Protein AF-E4Z463-F1 (afdb_monomer_lite)

Secondary structure (DSSP, 8-state):
---HHHHTSTT-STT--HHHHHHHHHHHHHHHHHHHHHHT-HHHH-SSGGGSPPP--TTBTTB-SS--HHHHHIIIIIS---PPPPHHHHHHHHTT-SS-TTS--HHHHHHHHHHHHS-SSGGGSPPHHHHHHHHHHHHTT--TTTTT-

Radius of gyration: 17.65 Å; chains: 1; bounding box: 43×38×50 Å

InterPro domains:
  IPR000333 Ser/Thr protein kinase, TGFB receptor [PTHR23255] (1-136)
  IPR000719 Protein kinase domain [PS50011] (1-139)
  IPR011009 Protein kinase-like domain superfamily [SSF56112] (1-142)

Structure (mmCIF, N/CA/C/O backbone):
data_AF-E4Z463-F1
#
_entry.id   AF-E4Z463-F1
#
loop_
_atom_site.group_PDB
_atom_site.id
_atom_site.type_symbol
_atom_site.label_atom_id
_atom_site.label_alt_id
_atom_site.label_comp_id
_atom_site.label_asym_id
_atom_site.label_entity_id
_atom_site.label_seq_id
_atom_site.pdbx_PDB_ins_code
_atom_site.Cartn_x
_atom_site.Cartn_y
_atom_site.Cartn_z
_atom_site.occupancy
_atom_site.B_iso_or_equiv
_atom_site.auth_seq_id
_atom_site.auth_comp_id
_atom_site.auth_asym_id
_atom_site.auth_atom_id
_atom_site.pdbx_PDB_model_num
ATOM 1 N N . TYR A 1 1 ? -10.313 -1.241 0.147 1.00 92.25 1 TYR A N 1
ATOM 2 C CA . TYR A 1 1 ? -9.243 -0.269 0.464 1.00 92.25 1 TYR A CA 1
ATOM 3 C C . TYR A 1 1 ? -9.546 0.481 1.760 1.00 92.25 1 TYR A C 1
ATOM 5 O O . TYR A 1 1 ? -9.552 1.700 1.779 1.00 92.25 1 TYR A O 1
ATOM 13 N N . VAL A 1 2 ? -9.841 -0.228 2.854 1.00 93.38 2 VAL A N 1
ATOM 14 C CA . VAL A 1 2 ? -10.117 0.409 4.154 1.00 93.38 2 VAL A CA 1
ATOM 15 C C . VAL A 1 2 ? -8.887 0.228 5.030 1.00 93.38 2 VAL A C 1
ATOM 17 O O . VAL A 1 2 ? -8.333 -0.870 5.082 1.00 93.38 2 VAL A O 1
ATOM 20 N N . ALA A 1 3 ? -8.442 1.301 5.680 1.00 94.56 3 ALA A N 1
ATOM 21 C CA . ALA A 1 3 ? -7.257 1.255 6.523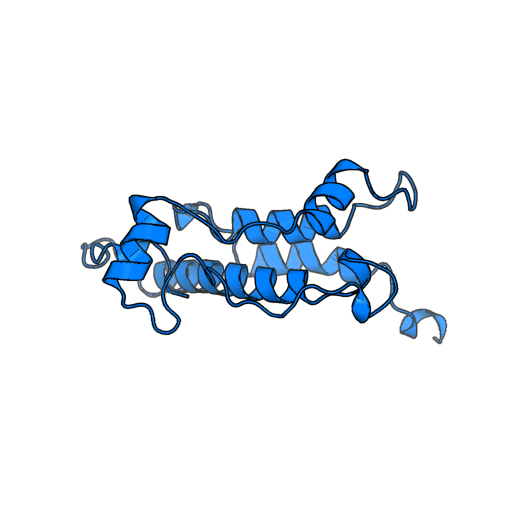 1.00 94.56 3 ALA A CA 1
ATOM 22 C C . ALA A 1 3 ? -7.496 0.430 7.812 1.00 94.56 3 ALA A C 1
ATOM 24 O O . ALA A 1 3 ? -8.628 0.386 8.307 1.00 94.56 3 ALA A O 1
ATOM 25 N N . PRO A 1 4 ? -6.450 -0.211 8.377 1.00 93.94 4 PRO A N 1
ATOM 26 C CA . PRO A 1 4 ? -6.556 -1.111 9.531 1.00 93.94 4 PRO A CA 1
ATOM 27 C C . PRO A 1 4 ? -7.307 -0.522 10.732 1.00 93.94 4 PRO A C 1
ATOM 29 O O . PRO A 1 4 ? -8.067 -1.221 11.396 1.00 93.94 4 PRO A O 1
ATOM 32 N N . GLU A 1 5 ? -7.113 0.763 11.018 1.00 91.62 5 GLU A N 1
ATOM 33 C CA . GLU A 1 5 ? -7.760 1.469 12.121 1.00 91.62 5 GLU A CA 1
ATOM 34 C C . GLU A 1 5 ? -9.283 1.536 11.952 1.00 91.62 5 GLU A C 1
ATOM 36 O O . GLU A 1 5 ? -10.003 1.286 12.913 1.00 91.62 5 GLU A O 1
ATOM 41 N N . PHE A 1 6 ? -9.785 1.738 10.732 1.00 91.00 6 PHE A N 1
ATOM 42 C CA . PHE A 1 6 ? -11.224 1.765 10.448 1.00 91.00 6 PHE A CA 1
ATOM 43 C C . PHE A 1 6 ? -11.840 0.359 10.407 1.00 91.00 6 PHE A C 1
ATOM 45 O O . PHE A 1 6 ? -13.023 0.205 10.700 1.00 91.00 6 PHE A O 1
ATOM 52 N N . LEU A 1 7 ? -11.042 -0.678 10.127 1.00 91.25 7 LEU A N 1
ATOM 53 C CA . LEU A 1 7 ? -11.471 -2.082 10.223 1.00 91.25 7 LEU A CA 1
ATOM 54 C C . LEU A 1 7 ? -11.597 -2.572 11.674 1.00 91.25 7 LEU A C 1
ATOM 56 O O . LEU A 1 7 ? -12.373 -3.486 11.949 1.00 91.25 7 LEU A O 1
ATOM 60 N N . LYS A 1 8 ? -10.856 -1.972 12.615 1.00 85.44 8 LYS A N 1
ATOM 61 C CA . LYS A 1 8 ? -10.935 -2.311 14.047 1.00 85.44 8 LYS A CA 1
ATOM 62 C C . LYS A 1 8 ? -12.215 -1.811 14.715 1.00 85.44 8 LYS A C 1
ATOM 64 O O . LYS A 1 8 ? -12.518 -2.278 15.804 1.00 85.44 8 LYS A O 1
ATOM 69 N N . LEU A 1 9 ? -12.956 -0.890 14.085 1.00 69.12 9 LEU A N 1
ATOM 70 C CA . LEU A 1 9 ? -14.137 -0.208 14.646 1.00 69.12 9 LEU A CA 1
ATOM 71 C C . LEU A 1 9 ? -13.863 0.584 15.951 1.00 69.12 9 LEU A C 1
ATOM 73 O O . LEU A 1 9 ? -14.771 1.201 16.494 1.00 69.12 9 LEU A O 1
ATOM 77 N N . GLU A 1 10 ? -12.608 0.651 16.413 1.00 59.38 10 GLU A N 1
ATOM 78 C CA . GLU A 1 10 ? -12.155 1.350 17.632 1.00 59.38 10 GLU A CA 1
ATOM 79 C C . GLU A 1 10 ? -11.922 2.860 17.430 1.00 59.38 10 GLU A C 1
ATOM 81 O O . GLU A 1 10 ? -11.470 3.560 18.335 1.00 59.38 10 GLU A O 1
ATOM 86 N N . VAL A 1 11 ? -12.220 3.391 16.241 1.00 56.78 11 VAL A N 1
ATOM 87 C CA . VAL A 1 11 ? -11.960 4.799 15.890 1.00 56.78 11 VAL A CA 1
ATOM 88 C C . VAL A 1 11 ? -12.885 5.767 16.644 1.00 56.78 11 VAL A C 1
ATOM 90 O O . VAL A 1 11 ? -12.604 6.955 16.701 1.00 56.78 11 VAL A O 1
ATOM 93 N N . GLN A 1 12 ? -13.950 5.288 17.295 1.00 55.06 12 GLN A N 1
ATOM 94 C CA . GLN A 1 12 ? -14.879 6.126 18.070 1.00 55.06 12 GLN A CA 1
ATOM 95 C C . GLN A 1 12 ? -14.386 6.456 19.494 1.00 55.06 12 GLN A C 1
ATOM 97 O O . GLN A 1 12 ? -15.182 6.550 20.424 1.00 55.06 12 GLN A O 1
ATOM 102 N N . ASN A 1 13 ? -13.079 6.638 19.676 1.00 63.28 13 ASN A N 1
ATOM 103 C CA . ASN A 1 13 ? -12.519 7.136 20.932 1.00 63.28 13 ASN A CA 1
ATOM 104 C C . ASN A 1 13 ? -12.429 8.670 20.910 1.00 63.28 13 ASN A C 1
ATOM 106 O O . ASN A 1 13 ? -12.284 9.281 19.853 1.00 63.28 13 ASN A O 1
ATOM 110 N N . GLU A 1 14 ? -12.435 9.300 22.086 1.00 63.56 14 GLU A N 1
ATOM 111 C CA . GLU A 1 14 ? -12.390 10.766 22.263 1.00 63.56 14 GLU A CA 1
ATOM 112 C C . GLU A 1 14 ? -11.162 11.458 21.623 1.00 63.56 14 GLU A C 1
ATOM 114 O O . GLU A 1 14 ? -11.131 12.679 21.504 1.00 63.56 14 GLU A O 1
ATOM 119 N N . LEU A 1 15 ? -10.154 10.690 21.183 1.00 75.12 15 LEU A N 1
ATOM 120 C CA . LEU A 1 15 ? -8.946 11.178 20.507 1.00 75.12 15 LEU A CA 1
ATOM 121 C C . LEU A 1 15 ? -9.042 11.218 18.970 1.00 75.12 15 LEU A C 1
ATOM 123 O O . LEU A 1 15 ? -8.063 11.601 18.327 1.00 75.12 15 LEU A O 1
ATOM 127 N N . PHE A 1 16 ? -10.169 10.825 18.370 1.00 84.25 16 PHE A N 1
ATOM 128 C CA . PHE A 1 16 ? -10.329 10.866 16.917 1.00 84.25 16 PHE A CA 1
ATOM 129 C C . PHE A 1 16 ? -10.249 12.300 16.388 1.00 84.25 16 PHE A C 1
ATOM 131 O O . PHE A 1 16 ? -11.043 13.169 16.754 1.00 84.25 16 PHE A O 1
ATOM 138 N N . ASN A 1 17 ? -9.306 12.545 15.483 1.00 88.94 17 ASN A N 1
ATOM 139 C CA . ASN A 1 17 ? -9.192 13.783 14.734 1.00 88.94 17 ASN A CA 1
ATOM 140 C C . ASN A 1 17 ? -9.563 13.494 13.273 1.00 88.94 17 ASN A C 1
ATOM 142 O O . ASN A 1 17 ? -8.709 13.017 12.521 1.00 88.94 17 ASN A O 1
ATOM 146 N N . PRO A 1 18 ? -10.791 13.835 12.832 1.00 88.25 18 PRO A N 1
ATOM 147 C CA . PRO A 1 18 ? -11.270 13.486 11.498 1.00 88.25 18 PRO A CA 1
ATOM 148 C C . PRO A 1 18 ? -10.321 13.925 10.386 1.00 88.25 18 PRO A C 1
ATOM 150 O O . PRO A 1 18 ? -10.077 13.174 9.451 1.00 88.25 18 PRO A O 1
ATOM 153 N N . PHE A 1 19 ? -9.736 15.119 10.498 1.00 89.69 19 PHE A N 1
ATOM 154 C CA . PHE A 1 19 ? -8.826 15.629 9.481 1.00 89.69 19 PHE A CA 1
ATOM 155 C C . PHE A 1 19 ? -7.551 14.786 9.388 1.00 89.69 19 PHE A C 1
ATOM 157 O O . PHE A 1 19 ? -7.173 14.343 8.305 1.00 89.69 19 PHE A O 1
ATOM 164 N N . MET A 1 20 ? -6.886 14.546 10.517 1.00 89.69 20 MET A N 1
ATOM 165 C CA . MET A 1 20 ? -5.623 13.810 10.536 1.00 89.69 20 MET A CA 1
ATOM 166 C C . MET A 1 20 ? -5.827 12.326 10.237 1.00 89.69 20 MET A C 1
ATOM 168 O O . MET A 1 20 ? -5.100 11.773 9.414 1.00 89.69 20 MET A O 1
ATOM 172 N N . ASP A 1 21 ? -6.814 11.695 10.864 1.00 91.06 21 ASP A N 1
ATOM 173 C CA . ASP A 1 21 ? -7.030 10.253 10.775 1.00 91.06 21 ASP A CA 1
ATOM 174 C C . ASP A 1 21 ? -7.566 9.841 9.402 1.00 91.06 21 ASP A C 1
ATOM 176 O O . ASP A 1 21 ? -7.041 8.893 8.817 1.00 91.06 21 ASP A O 1
ATOM 180 N N . LEU A 1 22 ? -8.509 10.594 8.817 1.00 92.94 22 LEU A N 1
ATOM 181 C CA . LEU A 1 22 ? -8.953 10.340 7.439 1.00 92.94 22 LEU A CA 1
ATOM 182 C C . LEU A 1 22 ? -7.819 10.585 6.441 1.00 92.94 22 LEU A C 1
ATOM 184 O O . LEU A 1 22 ? -7.601 9.758 5.563 1.00 92.94 22 LEU A O 1
ATOM 188 N N . THR A 1 23 ? -7.006 11.634 6.634 1.00 95.12 23 THR A N 1
ATOM 189 C CA . THR A 1 23 ? -5.824 11.854 5.781 1.00 95.12 23 THR A CA 1
ATOM 190 C C . THR A 1 23 ? -4.867 10.662 5.845 1.00 95.12 23 THR A C 1
ATOM 192 O O . THR A 1 23 ? -4.312 10.248 4.831 1.00 95.12 23 THR A O 1
ATOM 195 N N . LYS A 1 24 ? -4.639 10.078 7.028 1.00 94.94 24 LYS A N 1
ATOM 196 C CA . LYS A 1 24 ? -3.787 8.887 7.160 1.00 94.94 24 LYS A CA 1
ATOM 197 C C . LYS 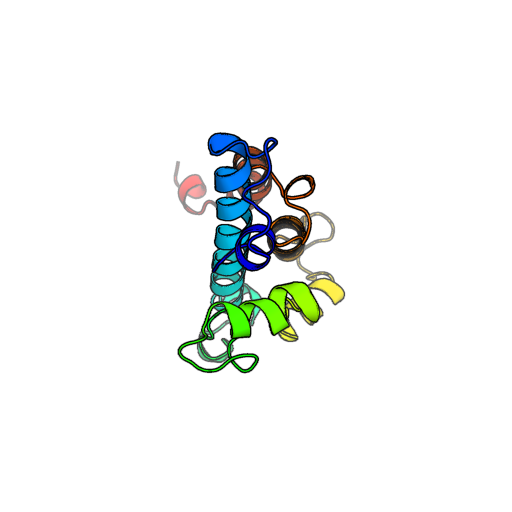A 1 24 ? -4.427 7.640 6.554 1.00 94.94 24 LYS A C 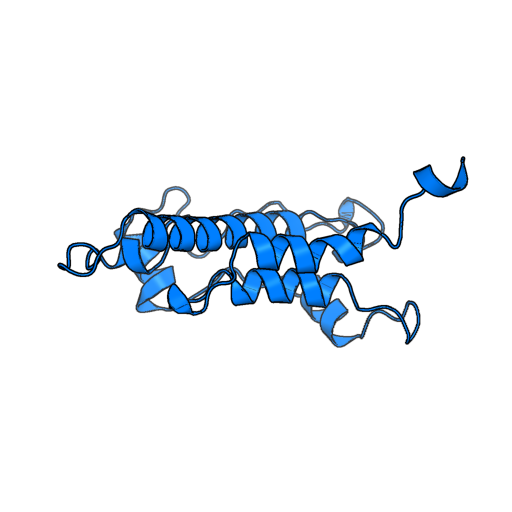1
ATOM 199 O O . LYS A 1 24 ? -3.685 6.793 6.046 1.00 94.94 24 LYS A O 1
ATOM 204 N N . ALA A 1 25 ? -5.750 7.521 6.594 1.00 95.38 25 ALA A N 1
ATOM 205 C CA . ALA A 1 25 ? -6.490 6.467 5.909 1.00 95.38 25 ALA A CA 1
ATOM 206 C C . ALA A 1 25 ? -6.318 6.573 4.389 1.00 95.38 25 ALA A C 1
ATOM 208 O O . ALA A 1 25 ? -5.999 5.583 3.735 1.00 95.38 25 ALA A O 1
ATOM 209 N N . ASP A 1 26 ? -6.418 7.786 3.844 1.00 96.88 26 ASP A N 1
ATOM 210 C CA . ASP A 1 26 ? -6.239 8.050 2.415 1.00 96.88 26 ASP A CA 1
ATOM 211 C C . ASP A 1 26 ? -4.832 7.683 1.940 1.00 96.88 26 ASP A C 1
ATOM 213 O O . ASP A 1 26 ? -4.673 7.127 0.854 1.00 96.88 26 ASP A O 1
ATOM 217 N N . ILE A 1 27 ? -3.799 7.916 2.760 1.00 97.81 27 ILE A N 1
ATOM 218 C CA . ILE A 1 27 ? -2.427 7.482 2.447 1.00 97.81 27 ILE A CA 1
ATOM 219 C C . ILE A 1 27 ? -2.332 5.957 2.342 1.00 97.81 27 ILE A C 1
ATOM 221 O O . ILE A 1 27 ? -1.674 5.451 1.434 1.00 97.81 27 ILE A O 1
ATOM 225 N N . TYR A 1 28 ? -3.005 5.222 3.228 1.00 97.50 28 TYR A N 1
ATOM 226 C CA . TYR A 1 28 ? -3.051 3.763 3.154 1.00 97.50 28 TYR A CA 1
ATOM 227 C C . TYR A 1 28 ? -3.745 3.294 1.867 1.00 97.50 28 TYR A C 1
ATOM 229 O O . TYR A 1 28 ? -3.208 2.455 1.147 1.00 97.50 28 TYR A O 1
ATOM 237 N N . SER A 1 29 ? -4.901 3.873 1.537 1.00 97.38 29 SER A N 1
ATOM 238 C CA . SER A 1 29 ? -5.631 3.560 0.302 1.00 97.38 29 SER A CA 1
ATOM 239 C C . SER A 1 29 ? -4.811 3.892 -0.945 1.00 97.38 29 SER A C 1
ATOM 241 O O . SER A 1 29 ? -4.743 3.089 -1.871 1.00 97.38 29 SER A O 1
ATOM 243 N N . THR A 1 30 ? -4.115 5.030 -0.935 1.00 96.56 30 THR A N 1
ATOM 244 C CA . THR A 1 30 ? -3.206 5.450 -2.011 1.00 96.56 30 THR A CA 1
ATOM 245 C C . THR A 1 30 ? -2.065 4.451 -2.199 1.00 96.56 30 THR A C 1
ATOM 247 O O . THR A 1 30 ? -1.710 4.146 -3.331 1.00 96.56 30 THR A O 1
ATOM 250 N N . ALA A 1 31 ? -1.508 3.899 -1.118 1.00 97.25 31 ALA A N 1
ATOM 251 C CA . ALA A 1 31 ? -0.438 2.904 -1.191 1.00 97.25 31 ALA A CA 1
ATOM 252 C C . ALA A 1 31 ? -0.862 1.634 -1.943 1.00 97.25 31 ALA A C 1
ATOM 254 O O . ALA A 1 31 ? -0.099 1.108 -2.748 1.00 97.25 31 ALA A O 1
ATOM 255 N N . LEU A 1 32 ? -2.088 1.163 -1.700 1.00 97.00 32 LEU A N 1
ATOM 256 C CA . LEU A 1 32 ? -2.648 -0.003 -2.384 1.00 97.00 32 LEU A CA 1
ATOM 257 C C . LEU A 1 32 ? -2.841 0.263 -3.886 1.00 97.00 32 LEU A C 1
ATOM 259 O O . LEU A 1 32 ? -2.501 -0.589 -4.698 1.00 97.00 32 LEU A O 1
ATOM 263 N N . VAL A 1 33 ? -3.293 1.463 -4.258 1.00 96.38 33 VAL A N 1
ATOM 264 C CA . VAL A 1 33 ? -3.408 1.871 -5.671 1.00 96.38 33 VAL A CA 1
ATOM 265 C C . VAL A 1 33 ? -2.032 2.000 -6.330 1.00 96.38 33 VAL A C 1
ATOM 267 O O . VAL A 1 33 ? -1.841 1.590 -7.472 1.00 96.38 33 VAL A O 1
ATOM 270 N N . LEU A 1 34 ? -1.043 2.544 -5.615 1.00 94.56 34 LEU A N 1
ATOM 271 C CA . LEU A 1 34 ? 0.334 2.593 -6.103 1.00 94.56 34 LEU A CA 1
ATOM 272 C C . LEU A 1 34 ? 0.883 1.181 -6.335 1.00 94.56 34 LEU A C 1
ATOM 274 O O . LEU A 1 34 ? 1.522 0.958 -7.356 1.00 94.56 34 LEU A O 1
ATOM 278 N N . TRP A 1 35 ? 0.592 0.221 -5.454 1.00 95.44 35 TRP A N 1
ATOM 279 C CA . TRP A 1 35 ? 0.951 -1.185 -5.659 1.00 95.44 35 TRP A CA 1
ATOM 280 C C . TRP A 1 35 ? 0.340 -1.761 -6.949 1.00 95.44 35 TRP A C 1
ATOM 282 O O . TRP A 1 35 ? 1.057 -2.380 -7.734 1.00 95.44 35 TRP A O 1
ATOM 292 N N . GLU A 1 36 ? -0.939 -1.495 -7.233 1.00 94.56 36 GLU A N 1
ATOM 293 C CA . GLU A 1 36 ? -1.575 -1.918 -8.494 1.00 94.56 36 GLU A CA 1
ATOM 294 C C . GLU A 1 36 ? -0.883 -1.309 -9.716 1.00 94.56 36 GLU A C 1
ATOM 296 O O . GLU A 1 36 ? -0.633 -1.995 -10.709 1.00 94.56 36 GLU A O 1
ATOM 301 N N . LEU A 1 37 ? -0.531 -0.024 -9.634 1.00 91.94 37 LEU A N 1
ATOM 302 C CA . LEU A 1 37 ? 0.168 0.675 -10.706 1.00 91.94 37 LEU A CA 1
ATOM 303 C C . LEU A 1 37 ? 1.562 0.083 -10.950 1.00 91.94 37 LEU A C 1
ATOM 305 O O . LEU A 1 37 ? 1.954 -0.112 -12.104 1.00 91.94 37 LEU A O 1
ATOM 309 N N . LEU A 1 38 ? 2.298 -0.245 -9.882 1.00 89.75 38 LEU A N 1
ATOM 310 C CA . LEU A 1 38 ? 3.594 -0.914 -9.991 1.00 89.75 38 LEU A CA 1
ATOM 311 C C . LEU A 1 38 ? 3.457 -2.241 -10.738 1.00 89.75 38 LEU A C 1
ATOM 313 O O . LEU A 1 38 ? 4.215 -2.474 -11.675 1.00 89.75 38 LEU A O 1
ATOM 317 N N . ASN A 1 39 ? 2.441 -3.045 -10.418 1.00 88.62 39 ASN A N 1
ATOM 318 C CA . ASN A 1 39 ? 2.209 -4.355 -11.039 1.00 88.62 39 ASN A CA 1
ATOM 319 C C . ASN A 1 39 ? 1.802 -4.304 -12.516 1.00 88.62 39 ASN A C 1
ATOM 321 O O . ASN A 1 39 ? 1.834 -5.322 -13.203 1.00 88.62 39 ASN A O 1
ATOM 325 N N . ARG A 1 40 ? 1.431 -3.127 -13.024 1.00 89.31 40 ARG A N 1
ATOM 326 C CA . ARG A 1 40 ? 1.045 -2.911 -14.425 1.00 89.31 40 ARG A CA 1
ATOM 327 C C . ARG A 1 40 ? 2.069 -2.106 -15.223 1.00 89.31 40 ARG A C 1
ATOM 329 O O . ARG A 1 40 ? 1.818 -1.768 -16.378 1.00 89.31 40 ARG A O 1
ATOM 336 N N . THR A 1 41 ? 3.230 -1.807 -14.643 1.00 86.25 41 THR A N 1
ATOM 337 C CA . THR A 1 41 ? 4.270 -1.016 -15.307 1.00 86.25 41 THR A CA 1
ATOM 338 C C . THR A 1 41 ? 5.274 -1.921 -16.029 1.00 86.25 41 THR A C 1
ATOM 340 O O . THR A 1 41 ? 6.110 -2.560 -15.394 1.00 86.25 41 THR A O 1
ATOM 343 N N . VAL A 1 42 ? 5.230 -1.939 -17.371 1.00 83.38 42 VAL A N 1
ATOM 344 C CA . VAL A 1 42 ? 6.065 -2.809 -18.241 1.00 83.38 42 VAL A CA 1
ATOM 345 C C . VAL A 1 42 ? 7.544 -2.746 -17.872 1.00 83.38 42 VAL A C 1
ATOM 347 O O . VAL A 1 42 ? 8.174 -3.780 -17.666 1.00 83.38 42 VAL A O 1
ATOM 350 N N . GLY A 1 43 ? 8.069 -1.529 -17.682 1.00 77.25 43 GLY A N 1
ATOM 351 C CA . GLY A 1 43 ? 9.482 -1.289 -17.388 1.00 77.25 43 GLY A CA 1
ATOM 352 C C . GLY A 1 43 ? 10.008 -1.980 -16.126 1.00 77.25 43 GLY A C 1
ATOM 353 O O . GLY A 1 43 ? 11.222 -2.026 -15.938 1.00 77.25 43 GLY A O 1
ATOM 354 N N . PHE A 1 44 ? 9.134 -2.538 -15.283 1.00 78.31 44 PHE A N 1
ATOM 355 C CA . PHE A 1 44 ? 9.498 -3.296 -14.085 1.00 78.31 44 PHE A CA 1
ATOM 356 C C . PHE A 1 44 ? 9.517 -4.814 -14.308 1.00 78.31 44 PHE A C 1
ATOM 358 O O . PHE A 1 44 ? 10.331 -5.497 -13.690 1.00 78.31 44 PHE A O 1
ATOM 365 N N . PHE A 1 45 ? 8.742 -5.334 -15.262 1.00 75.94 45 PHE A N 1
ATOM 366 C CA . PHE A 1 45 ? 8.601 -6.774 -15.524 1.00 75.94 45 PHE A CA 1
ATOM 367 C C . PHE A 1 45 ? 9.316 -7.256 -16.791 1.00 75.94 45 PHE A C 1
ATOM 369 O O . PHE A 1 45 ? 9.527 -8.454 -16.939 1.00 75.94 45 PHE A O 1
ATOM 376 N N . GLY A 1 46 ? 9.710 -6.359 -17.699 1.00 72.94 46 GLY A N 1
ATOM 377 C CA . GLY A 1 46 ? 10.408 -6.738 -18.928 1.00 72.94 46 GLY A CA 1
ATOM 378 C C . GLY A 1 46 ? 10.400 -5.640 -19.987 1.00 72.94 46 GLY A C 1
ATOM 379 O O . GLY A 1 46 ? 10.285 -4.458 -19.659 1.00 72.94 46 GLY A O 1
ATOM 380 N N . ALA A 1 47 ? 10.566 -6.042 -21.247 1.00 69.12 47 ALA A N 1
ATOM 381 C CA . ALA A 1 47 ? 10.554 -5.139 -22.399 1.00 69.12 47 ALA A CA 1
ATOM 382 C C . ALA A 1 47 ? 9.155 -4.977 -23.020 1.00 69.12 47 ALA A C 1
ATOM 384 O O . ALA A 1 47 ? 8.845 -3.902 -23.531 1.00 69.12 47 ALA A O 1
ATOM 385 N N . ASP A 1 48 ? 8.304 -6.003 -22.916 1.00 76.44 48 ASP A N 1
ATOM 386 C CA . ASP A 1 48 ? 7.061 -6.116 -23.685 1.00 76.44 48 ASP A CA 1
ATOM 387 C C . ASP A 1 48 ? 5.830 -6.299 -22.784 1.00 76.44 48 ASP A C 1
ATOM 389 O O . ASP A 1 48 ? 5.935 -6.682 -21.620 1.00 76.44 48 ASP A O 1
ATOM 393 N N . GLN A 1 49 ? 4.631 -6.039 -23.319 1.00 75.44 49 GLN A N 1
ATOM 394 C CA . GLN A 1 49 ? 3.380 -6.203 -22.560 1.00 75.44 49 GLN A CA 1
ATOM 395 C C . GLN A 1 49 ? 3.118 -7.649 -22.126 1.00 75.44 49 GLN A C 1
ATOM 397 O O . GLN A 1 49 ? 2.500 -7.852 -21.083 1.00 75.44 49 GLN A O 1
ATOM 402 N N . ASP A 1 50 ? 3.616 -8.630 -22.878 1.00 78.75 50 ASP A N 1
ATOM 403 C CA . ASP A 1 50 ? 3.410 -10.055 -22.598 1.00 78.75 50 ASP A CA 1
ATOM 404 C C . ASP A 1 50 ? 4.139 -10.529 -21.331 1.00 78.75 50 ASP A C 1
ATOM 406 O O . ASP A 1 50 ? 3.830 -11.594 -20.801 1.00 78.75 50 ASP A O 1
ATOM 410 N N . SER A 1 51 ? 5.088 -9.739 -20.811 1.00 78.12 51 SER A N 1
ATOM 411 C CA . SER A 1 51 ? 5.766 -10.037 -19.547 1.00 78.12 51 SER A CA 1
ATOM 412 C C . SER A 1 51 ? 5.022 -9.498 -18.321 1.00 78.12 51 SER A C 1
ATOM 414 O O . SER A 1 51 ? 5.469 -9.719 -17.194 1.00 78.12 51 SER A O 1
ATOM 416 N N . LEU A 1 52 ? 3.910 -8.775 -18.508 1.00 83.31 52 LEU A N 1
ATOM 417 C CA . LEU A 1 52 ? 3.101 -8.282 -17.399 1.00 83.31 52 LEU A CA 1
ATOM 418 C C . LEU A 1 52 ? 2.236 -9.402 -16.808 1.00 83.31 52 LEU A C 1
ATOM 420 O O . LEU A 1 52 ? 1.541 -10.095 -17.552 1.00 83.31 52 LEU A O 1
ATOM 424 N N . PRO A 1 53 ? 2.180 -9.527 -15.471 1.00 83.56 53 PRO A N 1
ATOM 425 C CA . PRO A 1 53 ? 1.208 -10.402 -14.832 1.00 83.56 53 PRO A CA 1
ATOM 426 C C . PRO A 1 53 ? -0.220 -9.916 -15.110 1.00 83.56 53 PRO A C 1
ATOM 428 O O . PRO A 1 53 ? -0.445 -8.726 -15.366 1.00 83.56 53 PRO A O 1
ATOM 431 N N . GLU A 1 54 ? -1.194 -10.825 -15.033 1.00 88.38 54 GLU A N 1
ATOM 432 C CA . GLU A 1 54 ? -2.613 -10.464 -15.094 1.00 88.38 54 GLU A CA 1
ATOM 433 C C . GLU A 1 54 ? -2.940 -9.403 -14.031 1.00 88.38 54 GLU A C 1
ATOM 435 O O . GLU A 1 54 ? -2.330 -9.358 -12.960 1.00 88.38 54 GLU A O 1
ATOM 440 N N . TYR A 1 55 ? -3.858 -8.489 -14.354 1.00 90.00 55 TYR A N 1
ATOM 441 C CA . TYR A 1 55 ? -4.275 -7.486 -13.383 1.00 90.00 55 TYR A CA 1
ATOM 442 C C . TYR A 1 55 ? -4.944 -8.169 -12.191 1.00 90.00 55 TYR A C 1
ATOM 444 O O . TYR A 1 55 ? -5.862 -8.965 -12.359 1.00 90.00 55 TYR A O 1
ATOM 452 N N . GLN A 1 56 ? -4.502 -7.795 -10.995 1.00 90.88 56 GLN A N 1
ATOM 453 C CA . GLN A 1 56 ? -5.066 -8.264 -9.742 1.00 90.88 56 GLN A CA 1
ATOM 454 C C . GLN A 1 56 ? -5.342 -7.078 -8.836 1.00 90.88 56 GLN A C 1
ATOM 456 O O . GLN A 1 56 ? -4.528 -6.154 -8.726 1.00 90.88 56 GLN A O 1
ATOM 461 N N . GLN A 1 57 ? -6.484 -7.129 -8.160 1.00 92.56 57 GLN A N 1
ATOM 462 C CA . GLN A 1 57 ? -6.790 -6.174 -7.108 1.00 92.56 57 GLN A CA 1
ATOM 463 C C . GLN A 1 57 ? -5.933 -6.468 -5.864 1.00 92.56 57 GLN A C 1
ATOM 465 O O . GLN A 1 57 ? -5.485 -7.596 -5.647 1.00 92.56 57 GLN A O 1
ATOM 470 N N . PRO A 1 58 ? -5.687 -5.478 -4.996 1.00 93.06 58 PRO A N 1
ATOM 471 C CA . PRO A 1 58 ? -5.029 -5.713 -3.723 1.00 93.06 58 PRO A CA 1
ATOM 472 C C . PRO A 1 58 ? -5.815 -6.732 -2.903 1.00 93.06 58 PRO A C 1
ATOM 474 O O . PRO A 1 58 ? -7.027 -6.596 -2.747 1.00 93.06 58 PRO A O 1
ATOM 477 N N . TYR A 1 59 ? -5.100 -7.703 -2.333 1.00 94.06 59 TYR A N 1
ATOM 478 C CA . TYR A 1 59 ? -5.669 -8.840 -1.595 1.00 94.06 59 TYR A CA 1
ATOM 479 C C . TYR A 1 59 ? -6.456 -9.844 -2.449 1.00 94.06 59 TYR A C 1
ATOM 481 O O . TYR A 1 59 ? -7.064 -10.756 -1.888 1.00 94.06 59 TYR A O 1
ATOM 489 N N . ASP A 1 60 ? -6.412 -9.736 -3.778 1.00 91.25 60 ASP A N 1
ATOM 490 C CA . ASP A 1 60 ? -6.961 -10.766 -4.655 1.00 91.25 60 ASP A CA 1
ATOM 491 C C . ASP A 1 60 ? -6.305 -12.130 -4.370 1.00 91.25 60 ASP A C 1
ATOM 493 O O . ASP A 1 60 ? -5.112 -12.224 -4.065 1.00 91.25 60 ASP A O 1
ATOM 497 N N . GLY A 1 61 ? -7.117 -13.186 -4.348 1.00 90.12 61 GLY A N 1
ATOM 498 C CA . GLY A 1 61 ? -6.718 -14.524 -3.893 1.00 90.12 61 GLY A CA 1
ATOM 499 C C . GLY A 1 61 ? -6.531 -14.694 -2.373 1.00 90.12 61 GLY A C 1
ATOM 500 O O . GLY A 1 61 ? -6.393 -15.827 -1.915 1.00 90.12 61 GLY A O 1
ATOM 501 N N . MET A 1 62 ? -6.556 -13.619 -1.571 1.00 91.88 62 MET A N 1
ATOM 502 C CA . MET A 1 62 ? -6.572 -13.687 -0.095 1.00 91.88 62 MET A CA 1
ATOM 503 C C . MET A 1 62 ? -7.981 -13.544 0.487 1.00 91.88 62 MET A C 1
ATOM 505 O O . MET A 1 62 ? -8.240 -13.987 1.605 1.00 91.88 62 MET A O 1
ATOM 509 N N . VAL A 1 63 ? -8.881 -12.908 -0.261 1.00 91.81 63 VAL A N 1
ATOM 510 C CA . VAL A 1 63 ? -10.290 -12.719 0.088 1.00 91.81 63 VAL A CA 1
ATOM 511 C C . VAL A 1 63 ? -11.188 -13.086 -1.093 1.00 91.81 63 VAL A C 1
ATOM 513 O O . VAL A 1 63 ? -10.729 -13.197 -2.227 1.00 91.81 63 VAL A O 1
ATOM 516 N N . GLN A 1 64 ? -12.479 -13.284 -0.822 1.00 88.25 64 GLN A N 1
ATOM 517 C CA . GLN A 1 64 ? -13.499 -13.429 -1.864 1.00 88.25 64 GLN A CA 1
ATOM 518 C C . GLN A 1 64 ? -13.646 -12.143 -2.694 1.00 88.25 64 GLN A C 1
ATOM 520 O O . GLN A 1 64 ? -13.337 -11.062 -2.196 1.00 88.25 64 GLN A O 1
ATOM 525 N N . SER A 1 65 ? -14.158 -12.249 -3.927 1.00 84.88 65 SER A N 1
ATOM 526 C CA . SER A 1 65 ? -14.266 -11.120 -4.872 1.00 84.88 65 SER A CA 1
ATOM 527 C C . SER A 1 65 ? -15.051 -9.918 -4.332 1.00 84.88 65 SER A C 1
ATOM 529 O O . SER A 1 65 ? -14.758 -8.784 -4.697 1.00 84.88 65 SER A O 1
ATOM 531 N N . GLU A 1 66 ? -16.010 -10.144 -3.431 1.00 89.81 66 GLU A N 1
ATOM 532 C CA . GLU A 1 66 ? -16.730 -9.086 -2.715 1.00 89.81 66 GLU A CA 1
ATOM 533 C C . GLU A 1 66 ? -16.548 -9.265 -1.201 1.00 89.81 66 GLU A C 1
ATOM 535 O O . GLU A 1 66 ? -17.393 -9.863 -0.529 1.00 89.81 66 GLU A O 1
ATOM 540 N N . PRO A 1 67 ? -15.417 -8.811 -0.636 1.00 91.31 67 PRO A N 1
ATOM 541 C CA . PRO A 1 67 ? -15.114 -9.057 0.761 1.00 91.31 67 PRO A CA 1
ATOM 542 C C . PRO A 1 67 ? -15.927 -8.134 1.667 1.00 91.31 67 PRO A C 1
ATOM 544 O O . PRO A 1 67 ? -16.054 -6.929 1.433 1.00 91.31 67 PRO A O 1
ATOM 547 N N . THR A 1 68 ? -16.431 -8.687 2.765 1.00 92.56 68 THR A N 1
ATOM 548 C CA . THR A 1 68 ? -17.077 -7.894 3.811 1.00 92.56 68 THR A CA 1
ATOM 549 C C . THR A 1 68 ? -16.031 -7.209 4.703 1.00 92.56 68 THR A C 1
ATOM 551 O O . THR A 1 68 ? -14.850 -7.566 4.705 1.00 92.56 68 THR A O 1
ATOM 554 N N . LEU A 1 69 ? -16.438 -6.209 5.499 1.00 91.62 69 LEU A N 1
ATOM 555 C CA . LEU A 1 69 ? -15.529 -5.569 6.467 1.00 91.62 69 LEU A CA 1
ATOM 556 C C . LEU A 1 69 ? -14.913 -6.578 7.464 1.00 91.62 69 LEU A C 1
ATOM 558 O O . LEU A 1 69 ? -13.706 -6.484 7.703 1.00 91.62 69 LEU A O 1
ATOM 562 N N . PRO A 1 70 ? -15.670 -7.554 8.015 1.00 92.00 70 PRO A N 1
ATOM 563 C CA . PRO A 1 70 ? -15.092 -8.633 8.813 1.00 92.00 70 PRO A CA 1
ATOM 564 C C . PRO A 1 70 ? -14.040 -9.464 8.071 1.00 92.00 70 PRO A C 1
ATOM 566 O O . PRO A 1 70 ? -12.982 -9.721 8.642 1.00 92.00 70 PRO A O 1
ATOM 569 N N . ASP A 1 71 ? -14.277 -9.825 6.806 1.00 92.94 71 ASP A N 1
ATOM 570 C CA . ASP A 1 71 ? -13.314 -10.613 6.018 1.00 92.94 71 ASP A CA 1
ATOM 571 C C . ASP A 1 71 ? -11.998 -9.848 5.839 1.00 92.94 71 ASP A C 1
ATOM 573 O O . ASP A 1 71 ? -10.909 -10.369 6.090 1.00 92.94 71 ASP A O 1
ATOM 577 N N . MET A 1 72 ? -12.099 -8.562 5.484 1.00 94.75 72 MET A N 1
ATOM 578 C CA . MET A 1 72 ? -10.935 -7.688 5.344 1.00 94.75 72 MET A CA 1
ATOM 579 C C . MET A 1 72 ? -10.200 -7.493 6.668 1.00 94.75 72 MET A C 1
ATOM 581 O O . MET A 1 72 ? -8.972 -7.418 6.674 1.00 94.75 72 MET A O 1
ATOM 585 N N . LYS A 1 73 ? -10.916 -7.423 7.797 1.00 94.12 73 LYS A N 1
ATOM 586 C CA . LYS A 1 73 ? -10.302 -7.318 9.126 1.00 94.12 73 LYS A CA 1
ATOM 587 C C . LYS A 1 73 ? -9.417 -8.532 9.415 1.00 94.12 73 LYS A C 1
ATOM 589 O O . LYS A 1 73 ? -8.280 -8.343 9.844 1.00 94.12 73 LYS A O 1
ATOM 594 N N . VAL A 1 74 ? -9.883 -9.746 9.119 1.00 94.44 74 VAL A N 1
ATOM 595 C CA . VAL A 1 74 ? -9.093 -10.966 9.349 1.00 94.44 74 VAL A CA 1
ATOM 596 C C . VAL A 1 74 ? -7.751 -10.895 8.614 1.00 94.44 74 VAL A C 1
ATOM 598 O O . VAL A 1 74 ? -6.705 -11.135 9.213 1.00 94.44 74 VAL A O 1
ATOM 601 N N . ILE A 1 75 ? -7.746 -10.494 7.342 1.00 95.56 75 ILE A N 1
ATOM 602 C CA . ILE A 1 75 ? -6.515 -10.430 6.540 1.00 95.56 75 ILE A CA 1
ATOM 603 C C . ILE A 1 75 ? -5.629 -9.239 6.934 1.00 95.56 75 ILE A C 1
ATOM 605 O O . ILE A 1 75 ? -4.434 -9.393 7.197 1.00 95.56 75 ILE A O 1
ATOM 609 N N . VAL A 1 76 ? -6.201 -8.036 6.992 1.00 95.25 76 VAL A N 1
ATOM 610 C CA . VAL A 1 76 ? -5.443 -6.783 7.125 1.00 95.25 76 VAL A CA 1
ATOM 611 C C . VAL A 1 76 ? -4.994 -6.522 8.559 1.00 95.25 76 VAL A C 1
ATOM 613 O O . VAL A 1 76 ? -3.893 -6.000 8.758 1.00 95.25 76 VAL A O 1
ATOM 616 N N . VAL A 1 77 ? -5.838 -6.852 9.540 1.00 94.19 77 VAL A N 1
ATOM 617 C CA . VAL A 1 77 ? -5.636 -6.535 10.960 1.00 94.19 77 VAL A CA 1
ATOM 618 C C . VAL A 1 77 ? -5.127 -7.746 11.729 1.00 94.19 77 VAL A C 1
ATOM 620 O O . VAL A 1 77 ? -4.089 -7.651 12.386 1.00 94.19 77 VAL A O 1
ATOM 623 N N . ASP A 1 78 ? -5.837 -8.872 11.653 1.00 93.38 78 ASP A N 1
ATOM 624 C CA . ASP A 1 78 ? -5.542 -10.022 12.514 1.00 93.38 78 ASP A CA 1
ATOM 625 C C . ASP A 1 78 ? -4.302 -10.772 12.006 1.00 93.38 78 ASP A C 1
ATOM 627 O O . ASP A 1 78 ? -3.370 -11.033 12.768 1.00 93.38 78 ASP A O 1
ATOM 631 N N . GLN A 1 79 ? -4.239 -11.038 10.699 1.00 95.19 79 GLN A N 1
ATOM 632 C CA . GLN A 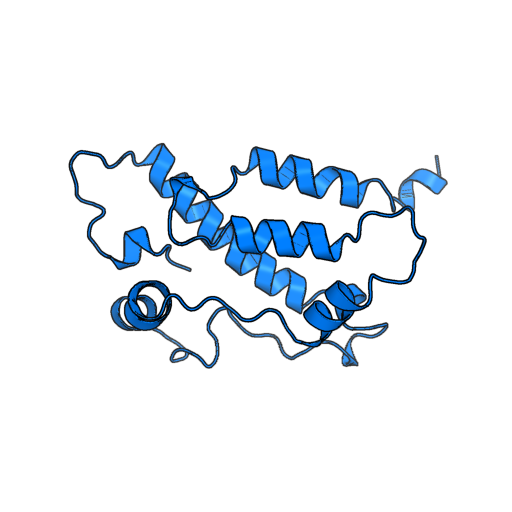1 79 ? -3.090 -11.679 10.051 1.00 95.19 79 GLN A CA 1
ATOM 633 C C . GLN A 1 79 ? -2.001 -10.689 9.620 1.00 95.19 79 GLN A C 1
ATOM 635 O O . GLN A 1 79 ? -0.893 -11.105 9.286 1.00 95.19 79 GLN A O 1
ATOM 640 N N . ARG A 1 80 ? -2.298 -9.381 9.627 1.00 94.62 80 ARG A N 1
ATOM 641 C CA . ARG A 1 80 ? -1.382 -8.296 9.220 1.00 94.62 80 ARG A CA 1
ATOM 642 C C . ARG A 1 80 ? -0.768 -8.490 7.833 1.00 94.62 80 ARG A C 1
ATOM 644 O O . ARG A 1 80 ? 0.346 -8.035 7.573 1.00 94.62 80 ARG A O 1
ATOM 651 N N . GLN A 1 81 ? -1.505 -9.135 6.938 1.00 95.19 81 GLN A N 1
ATOM 652 C CA . GLN A 1 81 ? -1.066 -9.363 5.570 1.00 95.19 81 GLN A CA 1
ATOM 653 C C . GLN A 1 81 ? -1.135 -8.067 4.765 1.00 95.19 81 GLN A C 1
ATOM 655 O O . GLN A 1 81 ? -1.945 -7.172 5.036 1.00 95.19 81 GLN A O 1
ATOM 660 N N . ARG A 1 82 ? -0.260 -7.957 3.769 1.00 95.56 82 ARG A N 1
ATOM 661 C CA . ARG A 1 82 ? -0.255 -6.896 2.756 1.00 95.56 82 ARG A CA 1
ATOM 662 C C . ARG A 1 82 ? -0.147 -7.547 1.376 1.00 95.56 82 ARG A C 1
ATOM 664 O O . ARG A 1 82 ? 0.320 -8.685 1.299 1.00 95.56 82 ARG A O 1
ATOM 671 N N . PRO A 1 83 ? -0.566 -6.861 0.301 1.00 94.94 83 PRO A N 1
ATOM 672 C CA . PRO A 1 83 ? -0.397 -7.383 -1.047 1.00 94.94 83 PRO A CA 1
ATOM 673 C C . PRO A 1 83 ? 1.080 -7.729 -1.310 1.00 94.94 83 PRO A C 1
ATOM 675 O O . PRO A 1 83 ? 1.958 -6.924 -0.987 1.00 94.94 83 PRO A O 1
ATOM 678 N N . PRO A 1 84 ? 1.384 -8.919 -1.852 1.00 92.56 84 PRO A N 1
ATOM 679 C CA . PRO A 1 84 ? 2.761 -9.338 -2.065 1.00 92.56 84 PRO A CA 1
ATOM 680 C C . PRO A 1 84 ? 3.408 -8.483 -3.155 1.00 92.56 84 PRO A C 1
ATOM 682 O O . PRO A 1 84 ? 2.771 -8.131 -4.146 1.00 92.56 84 PRO A O 1
ATOM 685 N N . ILE A 1 85 ? 4.689 -8.153 -2.996 1.00 90.38 85 ILE A N 1
ATOM 686 C CA . ILE A 1 85 ? 5.471 -7.586 -4.098 1.00 90.38 85 ILE A CA 1
ATOM 687 C C . ILE A 1 85 ? 5.797 -8.737 -5.063 1.00 90.38 85 ILE A C 1
ATOM 689 O O . ILE A 1 85 ? 6.348 -9.744 -4.607 1.00 90.38 85 ILE A O 1
ATOM 693 N N . PRO A 1 86 ? 5.461 -8.648 -6.364 1.00 87.06 86 PRO A N 1
ATOM 694 C CA . PRO A 1 86 ? 5.733 -9.729 -7.304 1.00 87.06 86 PRO A CA 1
ATOM 695 C C . PRO A 1 86 ? 7.208 -10.117 -7.356 1.00 87.06 86 PRO A C 1
ATOM 697 O O . PRO A 1 86 ? 8.089 -9.257 -7.315 1.00 87.06 86 PRO A O 1
ATOM 700 N N . GLY A 1 87 ? 7.468 -11.417 -7.523 1.00 83.50 87 GLY A N 1
ATOM 701 C CA . GLY A 1 87 ? 8.823 -11.972 -7.543 1.00 83.50 87 GLY A CA 1
ATOM 702 C C . GLY A 1 87 ? 9.743 -11.300 -8.564 1.00 83.50 87 GLY A C 1
ATOM 703 O O . GLY A 1 87 ? 10.887 -11.023 -8.238 1.00 83.50 87 GLY A O 1
ATOM 704 N N . ALA A 1 88 ? 9.226 -10.935 -9.742 1.00 81.75 88 ALA A N 1
ATOM 705 C CA . ALA A 1 88 ? 9.994 -10.222 -10.767 1.00 81.75 88 ALA A CA 1
ATOM 706 C C . ALA A 1 88 ? 10.464 -8.826 -10.310 1.00 81.75 88 ALA A C 1
ATOM 708 O O . ALA A 1 88 ? 11.599 -8.434 -10.576 1.00 81.75 88 ALA A O 1
ATOM 709 N N . ILE A 1 89 ? 9.618 -8.083 -9.580 1.00 84.31 89 ILE A N 1
ATOM 710 C CA . ILE A 1 89 ? 10.023 -6.807 -8.972 1.00 84.31 89 ILE A CA 1
ATOM 711 C C . ILE A 1 89 ? 11.059 -7.086 -7.884 1.00 84.31 89 ILE A C 1
ATOM 713 O O . ILE A 1 89 ? 12.108 -6.453 -7.870 1.00 84.31 89 ILE A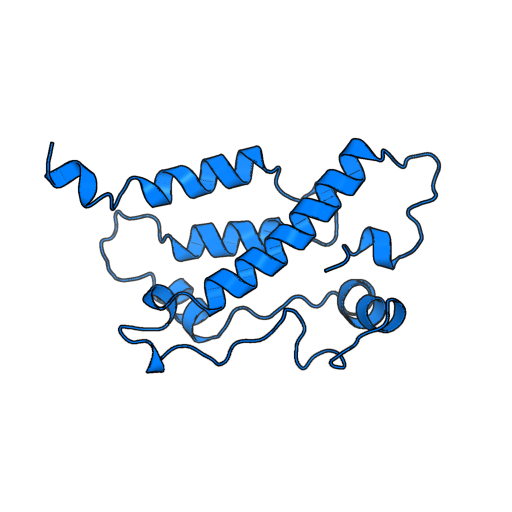 O 1
ATOM 717 N N . GLN A 1 90 ? 10.807 -8.063 -7.011 1.00 83.25 90 GLN A N 1
ATOM 718 C CA . GLN A 1 90 ? 11.715 -8.413 -5.917 1.00 83.25 90 GLN A CA 1
ATOM 719 C C . GLN A 1 90 ? 13.106 -8.840 -6.413 1.00 83.25 90 GLN A C 1
ATOM 721 O O . GLN A 1 90 ? 14.118 -8.445 -5.834 1.00 83.25 90 GLN A O 1
ATOM 726 N N . GLU A 1 91 ? 13.163 -9.604 -7.501 1.00 81.56 91 GLU A N 1
ATOM 727 C CA . GLU A 1 91 ? 14.397 -9.999 -8.170 1.00 81.56 91 GLU A CA 1
ATOM 728 C C . GLU A 1 91 ? 15.151 -8.762 -8.661 1.00 81.56 91 GLU A C 1
ATOM 730 O O . GLU A 1 91 ? 16.308 -8.580 -8.295 1.00 81.56 91 GLU A O 1
ATOM 735 N N . ARG A 1 92 ? 14.479 -7.840 -9.361 1.00 78.62 92 ARG A N 1
ATOM 736 C CA . ARG A 1 92 ? 15.069 -6.579 -9.848 1.00 78.62 92 ARG A CA 1
ATOM 737 C C . ARG A 1 92 ? 15.596 -5.677 -8.731 1.00 78.62 92 ARG A C 1
ATOM 739 O O . ARG A 1 92 ? 16.630 -5.034 -8.923 1.00 78.62 92 ARG A O 1
ATOM 746 N N . LEU A 1 93 ? 14.907 -5.635 -7.585 1.00 79.94 93 LEU A N 1
ATOM 747 C CA . LEU A 1 93 ? 15.382 -4.950 -6.375 1.00 79.94 93 LEU A CA 1
ATOM 748 C C . LEU A 1 93 ? 16.689 -5.597 -5.873 1.00 79.94 93 LEU A C 1
ATOM 750 O O . LEU A 1 93 ? 17.629 -4.899 -5.509 1.00 79.94 93 LEU A O 1
ATOM 754 N N . SER A 1 94 ? 16.774 -6.933 -5.887 1.00 74.94 94 SER A N 1
ATOM 755 C CA . SER A 1 94 ? 17.940 -7.681 -5.388 1.00 74.94 94 SER A CA 1
ATOM 756 C C . SER A 1 94 ? 19.138 -7.698 -6.340 1.00 74.94 94 SER A C 1
ATOM 758 O O . SER A 1 94 ? 20.282 -7.669 -5.891 1.00 74.94 94 SER A O 1
ATOM 760 N N . THR A 1 95 ? 18.897 -7.710 -7.653 1.00 70.56 95 THR A N 1
ATOM 761 C CA . THR A 1 95 ? 19.951 -7.745 -8.672 1.00 70.56 95 THR A CA 1
ATOM 762 C C . THR A 1 95 ? 20.599 -6.384 -8.896 1.00 70.56 95 THR A C 1
ATOM 764 O O . THR A 1 95 ? 21.506 -6.311 -9.716 1.00 70.56 95 THR A O 1
ATOM 767 N N . GLY A 1 96 ? 20.130 -5.330 -8.208 1.00 60.19 96 GLY A N 1
ATOM 768 C CA . GLY A 1 96 ? 20.640 -3.965 -8.310 1.00 60.19 96 GLY A CA 1
ATOM 769 C C . GLY A 1 96 ? 20.743 -3.542 -9.765 1.00 60.19 96 GLY A C 1
ATOM 770 O O . GLY A 1 96 ? 21.840 -3.573 -10.305 1.00 60.19 96 GLY A O 1
ATOM 771 N N . ALA A 1 97 ? 19.596 -3.252 -10.400 1.00 53.66 97 ALA A N 1
ATOM 772 C CA . ALA A 1 97 ? 19.472 -2.915 -11.822 1.00 53.66 97 ALA A CA 1
ATOM 773 C C . ALA A 1 97 ? 20.781 -2.341 -12.397 1.00 53.66 97 ALA A C 1
ATOM 775 O O . ALA A 1 97 ? 21.160 -1.218 -12.076 1.00 53.66 97 ALA A O 1
ATOM 776 N N . ASN A 1 98 ? 21.473 -3.151 -13.207 1.00 45.41 98 ASN A N 1
ATOM 777 C CA . ASN A 1 98 ? 22.809 -2.908 -13.770 1.00 45.41 98 ASN A CA 1
ATOM 778 C C . ASN A 1 98 ? 22.897 -1.686 -14.718 1.00 45.41 98 ASN A C 1
ATOM 780 O O . ASN A 1 98 ? 23.840 -1.568 -15.499 1.00 45.41 98 ASN A O 1
ATOM 784 N N . ASP A 1 99 ?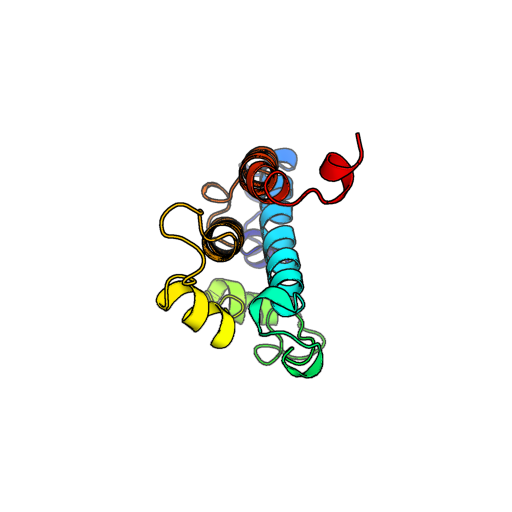 21.959 -0.744 -14.634 1.00 51.06 99 ASP A N 1
ATOM 785 C CA . ASP A 1 99 ? 21.966 0.522 -15.352 1.00 51.06 99 ASP A CA 1
ATOM 786 C C . ASP A 1 99 ? 22.651 1.595 -14.490 1.00 51.06 99 ASP A C 1
ATOM 788 O O . ASP A 1 99 ? 22.029 2.462 -13.877 1.00 51.06 99 ASP A O 1
ATOM 792 N N . SER A 1 100 ? 23.983 1.538 -14.485 1.00 44.62 100 SER A N 1
ATOM 793 C CA . SER A 1 100 ? 24.905 2.538 -13.930 1.00 44.62 100 SER A CA 1
ATOM 794 C C . SER A 1 100 ? 24.953 2.647 -12.384 1.00 44.62 100 SER A C 1
ATOM 796 O O . SER A 1 100 ? 23.957 3.009 -11.757 1.00 44.62 100 SER A O 1
ATOM 798 N N . PRO A 1 101 ? 26.139 2.496 -11.749 1.00 44.41 101 PRO A N 1
ATOM 799 C CA . PRO A 1 101 ? 26.363 2.585 -10.288 1.00 44.41 101 PRO A CA 1
ATOM 800 C C . PRO A 1 101 ? 25.981 3.916 -9.610 1.00 44.41 101 PRO A C 1
ATOM 802 O O . PRO A 1 101 ? 26.184 4.089 -8.411 1.00 44.41 101 PRO A O 1
ATOM 805 N N . SER A 1 102 ? 25.506 4.889 -10.384 1.00 44.88 102 SER A N 1
ATOM 806 C CA . SER A 1 102 ? 25.232 6.268 -9.984 1.00 44.88 102 SER A CA 1
ATOM 807 C C . SER A 1 102 ? 23.748 6.643 -10.021 1.00 44.88 102 SER A C 1
ATOM 809 O O . SER A 1 102 ? 23.409 7.765 -9.642 1.00 44.88 102 SER A O 1
ATOM 811 N N . SER A 1 103 ? 22.857 5.747 -10.469 1.00 49.75 103 SER A N 1
ATOM 812 C CA . SER A 1 103 ? 21.419 6.017 -10.531 1.00 49.75 103 SER A CA 1
ATOM 813 C C . SER A 1 103 ? 20.691 5.372 -9.347 1.00 49.75 103 SER A C 1
ATOM 815 O O . SER A 1 103 ? 20.837 4.185 -9.072 1.00 49.75 103 SER A O 1
ATOM 817 N N . VAL A 1 104 ? 19.926 6.169 -8.594 1.00 57.28 104 VAL A N 1
ATOM 818 C CA . VAL A 1 104 ? 19.018 5.632 -7.572 1.00 57.28 104 VAL A CA 1
ATOM 819 C C . VAL A 1 104 ? 18.019 4.727 -8.285 1.00 57.28 104 VAL A C 1
ATOM 821 O O . VAL A 1 104 ? 17.338 5.175 -9.213 1.00 57.28 104 VAL A O 1
ATOM 824 N N . ASN A 1 105 ? 17.923 3.467 -7.861 1.00 76.00 105 ASN A N 1
ATOM 825 C CA . ASN A 1 105 ? 16.977 2.535 -8.450 1.00 76.00 105 ASN A CA 1
ATOM 826 C C . ASN A 1 105 ? 15.551 3.045 -8.189 1.00 76.00 105 ASN A C 1
ATOM 828 O O . ASN A 1 105 ? 15.064 3.068 -7.058 1.00 76.00 105 ASN A O 1
ATOM 832 N N . ARG A 1 106 ? 14.882 3.508 -9.253 1.00 82.62 106 ARG A N 1
ATOM 833 C CA . ARG A 1 106 ? 13.527 4.080 -9.183 1.00 82.62 106 ARG A CA 1
ATOM 834 C C . ARG A 1 106 ? 12.537 3.097 -8.557 1.00 82.62 106 ARG A C 1
ATOM 836 O O . ARG A 1 106 ? 11.621 3.524 -7.861 1.00 82.62 106 ARG A O 1
ATOM 843 N N . LEU A 1 107 ? 12.744 1.801 -8.791 1.00 85.62 107 LEU A N 1
ATOM 844 C CA . LEU A 1 107 ? 11.939 0.740 -8.199 1.00 85.62 107 LEU A CA 1
ATOM 845 C C . LEU A 1 107 ? 12.064 0.708 -6.678 1.00 85.62 107 LEU A C 1
ATOM 847 O O . LEU A 1 107 ? 11.037 0.655 -6.008 1.00 85.62 107 LEU A O 1
ATOM 851 N N . ASP A 1 108 ? 13.281 0.813 -6.139 1.00 87.75 108 ASP A N 1
ATOM 852 C CA . ASP A 1 108 ? 13.516 0.807 -4.691 1.00 87.75 108 ASP A CA 1
ATOM 853 C C . ASP A 1 108 ? 12.755 1.952 -4.015 1.00 87.75 108 ASP A C 1
ATOM 855 O O . ASP A 1 108 ? 12.082 1.746 -3.007 1.00 87.75 108 ASP A O 1
ATOM 859 N N . VAL A 1 109 ? 12.804 3.155 -4.601 1.00 90.31 109 VAL A N 1
ATOM 860 C CA . VAL A 1 109 ? 12.100 4.330 -4.062 1.00 90.31 109 VAL A CA 1
ATOM 861 C C . VAL A 1 109 ? 10.586 4.132 -4.105 1.00 90.31 109 VAL A C 1
ATOM 863 O O . VAL A 1 109 ? 9.903 4.404 -3.120 1.00 90.31 109 VAL A O 1
ATOM 866 N N . LEU A 1 110 ? 10.042 3.647 -5.223 1.00 91.81 110 LEU A N 1
ATOM 867 C CA . LEU A 1 110 ? 8.598 3.457 -5.365 1.00 91.81 110 LEU A CA 1
ATOM 868 C C . LEU A 1 110 ? 8.060 2.342 -4.456 1.00 91.81 110 LEU A C 1
ATOM 870 O O . LEU A 1 110 ? 7.022 2.524 -3.819 1.00 91.81 110 LEU A O 1
ATOM 874 N N . VAL A 1 111 ? 8.769 1.215 -4.354 1.00 92.81 111 VAL A N 1
ATOM 875 C CA . VAL A 1 111 ? 8.414 0.122 -3.436 1.00 92.81 111 VAL A CA 1
ATOM 876 C C . VAL A 1 111 ? 8.558 0.583 -1.982 1.00 92.81 111 VAL A C 1
ATOM 878 O O . VAL A 1 111 ? 7.675 0.313 -1.167 1.00 92.81 111 VAL A O 1
ATOM 881 N N . GLY A 1 112 ? 9.599 1.357 -1.662 1.00 93.75 112 GLY A N 1
ATOM 882 C CA . GLY A 1 112 ? 9.767 2.014 -0.363 1.00 93.75 112 GLY A CA 1
ATOM 883 C C . GLY A 1 112 ? 8.552 2.865 0.009 1.00 93.75 112 GLY A C 1
ATOM 884 O O . GLY A 1 112 ? 7.918 2.623 1.034 1.00 93.75 112 GLY A O 1
ATOM 885 N N . ILE A 1 113 ? 8.125 3.765 -0.884 1.00 95.31 113 ILE A N 1
ATOM 886 C CA . ILE A 1 113 ? 6.924 4.592 -0.691 1.00 95.31 113 ILE A CA 1
ATOM 887 C C . ILE A 1 113 ? 5.690 3.730 -0.396 1.00 95.31 113 ILE A C 1
ATOM 889 O O . ILE A 1 113 ? 4.979 4.012 0.568 1.00 95.31 113 ILE A O 1
ATOM 893 N N . VAL A 1 114 ? 5.424 2.686 -1.190 1.00 96.12 114 VAL A N 1
ATOM 894 C CA . VAL A 1 114 ? 4.273 1.790 -0.968 1.00 96.12 114 VAL A CA 1
ATOM 895 C C . VAL A 1 114 ? 4.354 1.148 0.418 1.00 96.12 114 VAL A C 1
ATOM 897 O O . VAL A 1 114 ? 3.391 1.214 1.189 1.00 96.12 114 VAL A O 1
ATOM 900 N N . THR A 1 115 ? 5.517 0.591 0.765 1.00 95.25 115 THR A N 1
ATOM 901 C CA . THR A 1 115 ? 5.702 -0.138 2.025 1.00 95.25 115 THR A CA 1
ATOM 902 C C . THR A 1 115 ? 5.605 0.746 3.268 1.00 95.25 115 THR A C 1
ATOM 904 O O . THR A 1 115 ? 5.038 0.329 4.281 1.00 95.25 115 THR A O 1
ATOM 907 N N . GLU A 1 116 ? 6.064 1.992 3.181 1.00 95.94 116 GLU A N 1
ATOM 908 C CA . GLU A 1 116 ? 5.953 2.992 4.246 1.00 95.94 116 GLU A CA 1
ATOM 909 C C . GLU A 1 116 ? 4.542 3.594 4.357 1.00 95.94 116 GLU A C 1
ATOM 911 O O . GLU A 1 116 ? 4.148 4.073 5.422 1.00 95.94 116 GLU A O 1
ATOM 916 N N . CYS A 1 117 ? 3.742 3.570 3.286 1.00 97.00 117 CYS A N 1
ATOM 917 C CA . CYS A 1 117 ? 2.394 4.144 3.286 1.00 97.00 117 CYS A CA 1
ATOM 918 C C . CYS A 1 117 ? 1.309 3.171 3.770 1.00 97.00 117 CYS A C 1
ATOM 920 O O . CYS A 1 117 ? 0.329 3.619 4.365 1.00 97.00 117 CYS A O 1
ATOM 922 N N . TRP A 1 118 ? 1.468 1.855 3.591 1.00 96.56 118 TRP A N 1
ATOM 923 C CA . TRP A 1 118 ? 0.466 0.863 4.021 1.00 96.56 118 TRP A CA 1
ATOM 924 C C . TRP A 1 118 ? 0.705 0.274 5.423 1.00 96.56 118 TRP A C 1
ATOM 926 O O . TRP A 1 118 ? 0.229 -0.817 5.760 1.00 96.56 118 TRP A O 1
ATOM 936 N N . THR A 1 119 ? 1.467 0.967 6.272 1.00 95.06 119 THR A N 1
ATOM 937 C CA . THR A 1 119 ? 1.791 0.484 7.619 1.00 95.06 119 THR A CA 1
ATOM 938 C C . THR A 1 119 ? 0.551 0.375 8.508 1.00 95.06 119 THR A C 1
ATOM 940 O O . THR A 1 119 ? -0.380 1.179 8.420 1.00 95.06 119 THR A O 1
ATOM 943 N N . GLU A 1 120 ? 0.575 -0.596 9.426 1.00 92.50 120 GLU A N 1
ATOM 944 C CA . GLU A 1 120 ? -0.456 -0.810 10.456 1.00 92.50 120 GLU A CA 1
ATOM 945 C C . GLU A 1 120 ? -0.776 0.474 11.234 1.00 92.50 120 GLU A C 1
ATOM 947 O O . GLU A 1 120 ? -1.936 0.835 11.405 1.00 92.50 120 GLU A O 1
ATOM 952 N N . LYS A 1 121 ? 0.263 1.183 11.690 1.00 91.94 121 LYS A N 1
ATOM 953 C CA . LYS A 1 121 ? 0.122 2.394 12.501 1.00 91.94 121 LYS A CA 1
ATOM 954 C C . LYS A 1 121 ? -0.087 3.616 11.593 1.00 91.94 121 LYS A C 1
ATOM 956 O O . LYS A 1 121 ? 0.778 3.881 10.758 1.00 91.94 121 LYS A O 1
ATOM 961 N N . PRO A 1 122 ? -1.151 4.418 11.779 1.00 92.06 122 PRO A N 1
ATOM 962 C CA . PRO A 1 122 ? -1.372 5.634 10.986 1.00 92.06 122 PRO A CA 1
ATOM 963 C C . PRO A 1 122 ? -0.253 6.675 11.144 1.00 92.06 122 PRO A C 1
ATOM 965 O O . PRO A 1 122 ? 0.139 7.343 10.186 1.00 92.06 122 PRO A O 1
ATOM 968 N N . ALA A 1 123 ? 0.313 6.786 12.350 1.00 90.81 123 ALA A N 1
ATOM 969 C CA . ALA A 1 123 ? 1.347 7.768 12.673 1.00 90.81 123 ALA A CA 1
ATOM 970 C C . ALA A 1 123 ? 2.650 7.580 11.875 1.00 90.81 123 ALA A C 1
ATOM 972 O O . ALA A 1 123 ? 3.324 8.567 11.587 1.00 90.81 123 ALA A O 1
ATOM 973 N N . THR A 1 124 ? 2.981 6.342 11.490 1.00 93.50 124 THR A N 1
ATOM 974 C CA . THR A 1 124 ? 4.210 6.021 10.745 1.00 93.50 124 THR A CA 1
ATOM 975 C C . THR A 1 124 ? 4.071 6.227 9.243 1.00 93.50 124 THR A C 1
ATOM 977 O O . THR A 1 124 ? 5.082 6.301 8.555 1.00 93.50 124 THR A O 1
ATOM 980 N N . ARG A 1 125 ? 2.841 6.361 8.730 1.00 96.50 125 ARG A N 1
ATOM 981 C CA . ARG A 1 125 ? 2.606 6.556 7.296 1.00 96.50 125 ARG A CA 1
ATOM 982 C C . ARG A 1 125 ? 3.168 7.889 6.829 1.00 96.50 125 ARG A C 1
ATOM 984 O O . ARG A 1 125 ? 3.050 8.902 7.535 1.00 96.50 125 ARG A O 1
ATOM 991 N N . LEU A 1 126 ? 3.693 7.913 5.608 1.00 95.75 126 LEU A N 1
ATOM 992 C CA . LEU A 1 126 ? 4.170 9.138 4.973 1.00 95.75 126 LEU A CA 1
ATOM 993 C C . LEU A 1 126 ? 3.057 10.191 4.853 1.00 95.75 126 LEU A C 1
ATOM 995 O O . LEU A 1 126 ? 1.862 9.919 4.952 1.00 95.75 126 LEU A O 1
ATOM 999 N N . LYS A 1 127 ? 3.459 11.448 4.666 1.00 95.50 127 LYS A N 1
ATOM 1000 C CA . LYS A 1 127 ? 2.541 12.530 4.281 1.00 95.50 127 LYS A CA 1
ATOM 1001 C C . LYS A 1 127 ? 2.519 12.626 2.759 1.00 95.50 127 LYS A C 1
ATOM 1003 O O . LYS A 1 127 ? 3.571 12.476 2.143 1.00 95.50 127 LYS A O 1
ATOM 1008 N N . ALA A 1 128 ? 1.389 13.011 2.167 1.00 94.69 128 ALA A N 1
ATOM 1009 C CA . ALA A 1 128 ? 1.279 13.212 0.716 1.00 94.69 128 ALA A CA 1
ATOM 1010 C C . ALA A 1 128 ? 2.386 14.124 0.149 1.00 94.69 128 ALA A C 1
ATOM 1012 O O . ALA A 1 128 ? 2.969 13.842 -0.894 1.00 94.69 128 ALA A O 1
ATOM 1013 N N . LEU A 1 129 ? 2.756 15.183 0.883 1.00 94.94 129 LEU A N 1
ATOM 1014 C CA . LEU A 1 129 ? 3.855 16.068 0.490 1.00 94.94 129 LEU A CA 1
ATOM 1015 C C . LEU A 1 129 ? 5.216 15.355 0.439 1.00 94.94 129 LEU A C 1
ATOM 1017 O O . LEU A 1 129 ? 6.034 15.680 -0.417 1.00 94.94 129 LEU A O 1
ATOM 1021 N N . ARG A 1 130 ? 5.472 14.407 1.349 1.00 95.06 130 ARG A N 1
ATOM 1022 C CA . ARG A 1 130 ? 6.705 13.612 1.346 1.00 95.06 130 ARG A CA 1
ATOM 1023 C C . ARG A 1 130 ? 6.721 12.668 0.147 1.00 95.06 130 ARG A C 1
ATOM 1025 O O . ARG A 1 130 ? 7.683 12.711 -0.603 1.00 95.06 130 ARG A O 1
ATOM 1032 N N . ILE A 1 131 ? 5.617 11.961 -0.101 1.00 95.38 131 ILE A N 1
ATOM 1033 C CA . ILE A 1 131 ? 5.448 11.099 -1.283 1.00 95.38 131 ILE A CA 1
ATOM 1034 C C . ILE A 1 131 ? 5.742 11.888 -2.567 1.00 95.38 131 ILE A C 1
ATOM 1036 O O . ILE A 1 131 ? 6.571 11.486 -3.375 1.00 95.38 131 ILE A O 1
ATOM 1040 N N . LYS A 1 132 ? 5.139 13.075 -2.722 1.00 93.69 132 LYS A N 1
ATOM 1041 C CA . LYS A 1 132 ? 5.390 13.955 -3.873 1.00 93.69 132 LYS A CA 1
ATOM 1042 C C . LYS A 1 132 ? 6.868 14.340 -4.009 1.00 93.69 132 LYS A C 1
ATOM 1044 O O . LYS A 1 132 ? 7.387 14.354 -5.121 1.00 93.69 132 LYS A O 1
ATOM 1049 N N . LYS A 1 133 ? 7.534 14.684 -2.901 1.00 93.38 133 LYS A N 1
ATOM 1050 C CA . LYS A 1 133 ? 8.961 15.049 -2.895 1.00 93.38 133 LYS A CA 1
ATOM 1051 C C . LYS A 1 133 ? 9.869 13.880 -3.264 1.00 93.38 133 LYS A C 1
ATOM 1053 O O . LYS A 1 133 ? 10.902 14.132 -3.867 1.00 93.38 133 LYS A O 1
ATOM 1058 N N . ASP A 1 134 ? 9.483 12.656 -2.925 1.00 91.25 134 ASP A N 1
ATOM 1059 C CA . ASP A 1 134 ? 10.279 11.461 -3.204 1.00 91.25 134 ASP A CA 1
ATOM 1060 C C . ASP A 1 134 ? 10.079 10.975 -4.653 1.00 91.25 134 ASP A C 1
ATOM 1062 O O . ASP A 1 134 ? 11.025 10.511 -5.281 1.00 91.25 134 ASP A O 1
ATOM 1066 N N . ILE A 1 135 ? 8.885 11.168 -5.231 1.00 90.62 135 ILE A N 1
ATOM 1067 C CA . ILE A 1 135 ? 8.597 10.832 -6.639 1.00 90.62 135 ILE A CA 1
ATOM 1068 C C . ILE A 1 135 ? 9.204 11.853 -7.612 1.00 90.62 135 ILE A C 1
ATOM 1070 O O . ILE A 1 135 ? 9.669 11.476 -8.685 1.00 90.62 135 ILE A O 1
ATOM 1074 N N . LEU A 1 136 ? 9.206 13.146 -7.271 1.00 90.06 136 LEU A N 1
ATOM 1075 C CA . LEU A 1 136 ? 9.594 14.213 -8.203 1.00 90.06 136 LEU A CA 1
ATOM 1076 C C . LEU A 1 136 ? 11.000 14.033 -8.825 1.00 90.06 136 LEU A C 1
ATOM 1078 O O . LEU A 1 136 ? 11.106 14.169 -10.044 1.00 90.06 136 LEU A O 1
ATOM 1082 N N . PRO A 1 137 ? 12.059 13.673 -8.069 1.00 87.00 137 PRO A N 1
ATOM 1083 C CA . PRO A 1 137 ? 13.387 13.424 -8.635 1.00 87.00 137 PRO A CA 1
ATOM 1084 C C . PRO A 1 137 ? 13.431 12.243 -9.613 1.00 87.00 137 PRO A C 1
ATOM 1086 O O . PRO A 1 137 ? 14.286 12.207 -10.495 1.00 87.00 137 PRO A O 1
ATOM 1089 N N . LEU A 1 138 ? 12.512 11.278 -9.486 1.00 83.56 138 LEU A N 1
ATOM 1090 C CA . LEU A 1 138 ? 12.441 10.124 -10.387 1.00 83.56 138 LEU A CA 1
ATOM 1091 C C . LEU A 1 138 ? 11.936 10.521 -11.781 1.00 83.56 138 LEU A C 1
ATOM 1093 O O . LEU A 1 138 ? 12.243 9.838 -12.756 1.00 83.56 138 LEU A O 1
ATOM 1097 N N . LEU A 1 139 ? 11.182 11.622 -11.874 1.00 81.81 139 LEU A N 1
ATOM 1098 C CA . LEU A 1 139 ? 10.622 12.142 -13.124 1.00 81.81 139 LEU A CA 1
ATOM 1099 C C . LEU A 1 139 ? 11.632 12.993 -13.905 1.00 81.81 139 LEU A C 1
ATOM 1101 O O . LEU A 1 139 ? 11.604 13.017 -15.130 1.00 81.81 139 LEU A O 1
ATOM 1105 N N . THR A 1 140 ? 12.546 13.677 -13.215 1.00 68.50 140 THR A N 1
ATOM 1106 C CA . THR A 1 140 ? 13.457 14.656 -13.833 1.00 68.50 140 THR A CA 1
ATOM 1107 C C . THR A 1 140 ? 14.608 14.048 -14.635 1.00 68.50 140 THR A C 1
ATOM 1109 O O . THR A 1 140 ? 15.317 14.780 -15.313 1.00 68.50 140 THR A O 1
ATOM 1112 N N . VAL A 1 141 ? 14.818 12.730 -14.568 1.00 58.44 141 VAL A N 1
ATOM 1113 C CA . VAL A 1 141 ? 15.948 12.065 -15.246 1.00 58.44 141 VAL A CA 1
ATOM 1114 C C . VAL A 1 141 ? 15.599 11.623 -16.678 1.00 58.44 141 VAL A C 1
ATOM 1116 O O . VAL A 1 141 ? 16.506 11.368 -17.457 1.00 58.44 141 VAL A O 1
ATOM 1119 N N . ASN A 1 142 ? 14.317 11.602 -17.067 1.00 52.62 142 ASN A N 1
ATOM 1120 C CA . ASN A 1 142 ? 13.868 11.179 -18.401 1.00 52.62 142 ASN A CA 1
ATOM 1121 C C . ASN A 1 142 ? 12.736 12.072 -18.927 1.00 52.62 142 ASN A C 1
ATOM 1123 O O . ASN A 1 142 ? 11.614 11.602 -19.113 1.00 52.62 142 ASN A O 1
ATOM 1127 N N . ASP A 1 143 ? 13.015 13.348 -19.187 1.00 45.66 143 ASP A N 1
ATOM 1128 C CA . ASP A 1 143 ? 12.099 14.166 -19.981 1.00 45.66 143 ASP A CA 1
ATOM 1129 C C . ASP A 1 143 ? 12.588 14.209 -21.443 1.00 45.66 143 ASP A C 1
ATOM 1131 O O . ASP A 1 143 ? 13.401 15.070 -21.795 1.00 45.66 143 ASP A O 1
ATOM 1135 N N . PRO A 1 144 ? 12.139 13.297 -22.332 1.00 49.19 144 PRO A N 1
ATOM 1136 C CA . PRO A 1 144 ? 12.443 13.393 -23.762 1.00 49.19 144 PRO A CA 1
ATOM 1137 C C . PRO A 1 144 ? 11.917 14.700 -24.387 1.00 49.19 144 PRO A C 1
ATOM 1139 O O . PRO A 1 144 ? 12.318 15.051 -25.496 1.00 49.19 144 PRO A O 1
ATOM 1142 N N . LEU A 1 145 ? 11.070 15.463 -23.680 1.00 46.44 145 LEU A N 1
ATOM 1143 C CA . LEU A 1 145 ? 10.583 16.772 -24.114 1.00 46.44 145 LEU A CA 1
ATOM 1144 C C . LEU A 1 145 ? 11.540 17.928 -23.776 1.00 46.44 145 LEU A C 1
ATOM 1146 O O . LEU A 1 145 ? 11.352 19.023 -24.304 1.00 46.44 145 LEU A O 1
ATOM 1150 N N . GLN A 1 146 ? 12.583 17.713 -22.963 1.00 45.66 146 GLN A N 1
ATOM 1151 C CA . GLN A 1 146 ? 13.635 18.720 -22.749 1.00 45.66 146 GLN A CA 1
ATOM 1152 C C . GLN A 1 146 ? 14.785 18.636 -23.758 1.00 45.66 146 GLN A C 1
ATOM 1154 O O . GLN A 1 146 ? 15.538 19.593 -23.885 1.00 45.66 146 GLN A O 1
ATOM 1159 N N . SER A 1 147 ? 14.882 17.560 -24.546 1.00 40.44 147 SER A N 1
ATOM 1160 C CA . SER A 1 147 ? 15.862 17.457 -25.641 1.00 40.44 147 SER A CA 1
ATOM 1161 C C . SER A 1 147 ? 15.497 18.292 -26.883 1.00 40.44 147 SER A C 1
ATOM 1163 O O . SER A 1 147 ? 16.268 18.317 -27.838 1.00 40.44 147 SER A O 1
ATOM 1165 N N . ASN A 1 148 ? 14.329 18.945 -26.897 1.00 39.56 148 ASN A N 1
ATOM 1166 C CA . ASN A 1 148 ? 13.819 19.734 -28.028 1.00 39.56 148 ASN A CA 1
ATOM 1167 C C . ASN A 1 148 ? 13.521 21.205 -27.662 1.00 39.56 148 ASN A C 1
ATOM 1169 O O . ASN A 1 148 ? 12.656 21.827 -28.282 1.00 39.56 148 ASN A O 1
ATOM 1173 N N . ARG A 1 149 ? 14.198 21.769 -26.656 1.00 38.22 149 ARG A N 1
ATOM 1174 C CA . ARG A 1 149 ? 14.182 23.217 -26.388 1.00 38.22 149 ARG A CA 1
ATOM 1175 C C . ARG A 1 149 ? 15.565 23.826 -26.512 1.00 38.22 149 ARG A C 1
ATOM 1177 O O . ARG A 1 149 ? 16.528 23.168 -26.068 1.00 38.22 149 ARG A O 1
#

pLDDT: mean 83.47, std 15.7, range [38.22, 97.81]

Sequence (149 aa):
YVAPEFLKLEVQNELFNPFMDLTKADIYSTALVLWELLNRTVGFFGADQDSLPEYQQPYDGMVQSEPTLPDMKVIVVDQRQRPPIPGAIQERLSTGANDSPSSVNRLDVLVGIVTECWTEKPATRLKALRIKKDILPLLTVNDPLQSNR

Foldseek 3Di:
DFALVVLVVPCPDPPRDPVLVVQLRVLQVVLQVLLQVCQQDQVQQHDDNVSGDDRDHKCRVVAPPDHDSVSCNCQCPVVVDTRDRDPSNVVCVVVVPPPDPPDDDLSVLSVVLSVQSNDNDSVSHDHPVVNCVSCVVVVVVDDPVVVPD

Organism: Oikopleura dioica (NCBI:txid34765)